Protein AF-A0A7T7XK20-F1 (afdb_monomer)

Organism: NCBI:txid2798577

Nearest PDB structures (foldseek):
  3vyu-assembly1_C  TM=3.187E-01  e=2.872E+00  Thermococcus kodakarensis KOD1
  3mwh-assembly1_A  TM=3.256E-01  e=4.967E+00  Escherichia coli
  3hxs-assembly1_A  TM=2.817E-01  e=7.490E+00  Bacteroides fragilis
  3vyt-assembly1_C  TM=3.005E-01  e=8.021E+00  Thermococcus kodakarensis KOD1

Structure (mmCIF, N/CA/C/O backbone):
data_AF-A0A7T7XK20-F1
#
_entry.id   AF-A0A7T7XK20-F1
#
loop_
_atom_site.group_PDB
_atom_site.id
_atom_site.type_symbol
_atom_site.label_atom_id
_atom_site.label_alt_id
_atom_site.label_comp_id
_atom_site.label_asym_id
_atom_site.label_entity_id
_atom_site.label_seq_id
_atom_site.pdbx_PDB_ins_code
_atom_site.Cartn_x
_atom_site.Cartn_y
_atom_site.Cartn_z
_atom_site.occupancy
_atom_site.B_iso_or_equiv
_atom_site.auth_seq_id
_atom_site.auth_comp_id
_atom_site.auth_asym_id
_atom_site.auth_atom_id
_atom_site.pdbx_PDB_model_num
ATOM 1 N N . MET A 1 1 ? -3.037 0.461 15.022 1.00 91.50 1 MET A N 1
ATOM 2 C CA . MET A 1 1 ? -3.601 0.042 13.721 1.00 91.50 1 MET A CA 1
ATOM 3 C C . MET A 1 1 ? -5.031 0.537 13.643 1.00 91.50 1 MET A C 1
ATOM 5 O O . MET A 1 1 ? -5.682 0.579 14.679 1.00 91.50 1 MET A O 1
ATOM 9 N N . GLU A 1 2 ? -5.492 0.912 12.455 1.00 93.50 2 GLU A N 1
ATOM 10 C CA . GLU A 1 2 ? -6.831 1.462 12.212 1.00 93.50 2 GLU A CA 1
ATOM 11 C C . GLU A 1 2 ? -7.433 0.825 10.955 1.00 93.50 2 GLU A C 1
ATOM 13 O O . GLU A 1 2 ? -6.717 0.615 9.975 1.00 93.50 2 GLU A O 1
ATOM 18 N N . VAL A 1 3 ? -8.732 0.520 10.964 1.00 95.62 3 VAL A N 1
ATOM 19 C CA . VAL A 1 3 ? -9.430 0.047 9.762 1.00 95.62 3 VAL A CA 1
ATOM 20 C C . VAL A 1 3 ? -9.646 1.232 8.825 1.00 95.62 3 VAL A C 1
ATOM 22 O O . VAL A 1 3 ? -10.306 2.202 9.189 1.00 95.62 3 VAL A O 1
ATOM 25 N N . LYS A 1 4 ? -9.103 1.150 7.609 1.00 95.25 4 LYS A N 1
ATOM 26 C CA . LYS A 1 4 ? -9.282 2.160 6.562 1.00 95.25 4 LYS A CA 1
ATOM 27 C C . LYS A 1 4 ? -9.770 1.528 5.269 1.00 95.25 4 LYS A C 1
ATOM 29 O O . LYS A 1 4 ? -9.464 0.376 4.966 1.00 95.25 4 LYS A O 1
ATOM 34 N N . GLN A 1 5 ? -10.498 2.319 4.491 1.00 96.38 5 GLN A N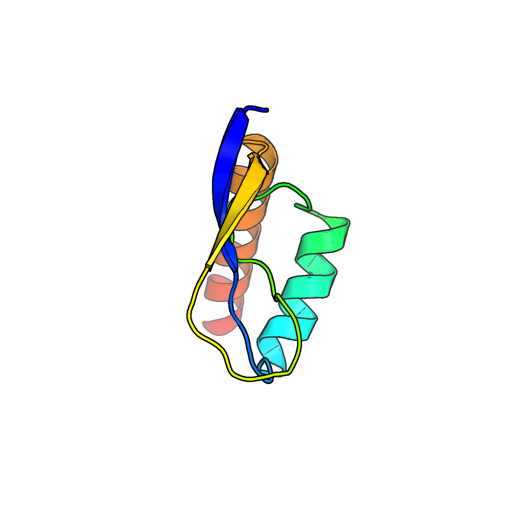 1
ATOM 35 C CA . GLN A 1 5 ? -10.855 1.982 3.118 1.00 96.38 5 GLN A CA 1
ATOM 36 C C . GLN A 1 5 ? -9.650 2.246 2.211 1.00 96.38 5 GLN A C 1
ATOM 38 O O . GLN A 1 5 ? -9.196 3.384 2.101 1.00 96.38 5 GLN A O 1
ATOM 43 N N . VAL A 1 6 ? -9.143 1.206 1.552 1.00 94.44 6 VAL A N 1
ATOM 44 C CA . VAL A 1 6 ? -8.064 1.309 0.560 1.00 94.44 6 VAL A CA 1
ATOM 45 C C . VAL A 1 6 ? -8.584 0.970 -0.830 1.00 94.44 6 VAL A C 1
ATOM 47 O O . VAL A 1 6 ? -9.493 0.154 -0.988 1.00 94.44 6 VAL A O 1
ATOM 50 N N . ARG A 1 7 ? -8.009 1.600 -1.856 1.00 94.19 7 ARG A N 1
ATOM 51 C CA . ARG A 1 7 ? -8.376 1.342 -3.254 1.00 94.19 7 ARG A CA 1
ATOM 52 C C . ARG A 1 7 ? -7.875 -0.023 -3.713 1.00 94.19 7 ARG A C 1
ATOM 54 O O . ARG A 1 7 ? -6.729 -0.385 -3.455 1.00 94.19 7 ARG A O 1
ATOM 61 N N . ILE A 1 8 ? -8.707 -0.725 -4.469 1.00 92.06 8 ILE A N 1
ATOM 62 C CA . ILE A 1 8 ? -8.335 -1.921 -5.217 1.00 92.06 8 ILE A CA 1
ATOM 63 C C . ILE A 1 8 ? -8.207 -1.529 -6.688 1.00 92.06 8 ILE A C 1
ATOM 65 O O . ILE A 1 8 ? -9.186 -1.134 -7.325 1.00 92.06 8 ILE A O 1
ATOM 69 N N . SER A 1 9 ? -6.993 -1.643 -7.213 1.00 88.62 9 SER A N 1
ATOM 70 C CA . SER A 1 9 ? -6.695 -1.449 -8.629 1.00 88.62 9 SER A CA 1
ATOM 71 C C . SER A 1 9 ? -6.715 -2.789 -9.357 1.00 88.62 9 SER A C 1
ATOM 73 O O . SER A 1 9 ? -6.291 -3.809 -8.820 1.00 88.62 9 SER A O 1
ATOM 75 N N . TYR A 1 10 ? -7.179 -2.776 -10.599 1.00 89.25 10 TYR A N 1
ATOM 76 C CA . TYR A 1 10 ? -7.373 -3.956 -11.433 1.00 89.25 10 TYR A CA 1
ATOM 77 C C . TYR A 1 10 ? -6.636 -3.784 -12.763 1.00 89.25 10 TYR A C 1
ATOM 79 O O . TYR A 1 10 ? -6.631 -2.687 -13.322 1.00 89.25 10 TYR A O 1
ATOM 87 N N . GLY A 1 11 ? -6.037 -4.857 -13.282 1.00 88.12 11 GLY A N 1
ATOM 88 C CA . GLY A 1 11 ? -5.315 -4.854 -14.558 1.00 88.12 11 GLY A CA 1
ATOM 89 C C . GLY A 1 11 ? -3.867 -5.326 -14.438 1.00 88.12 11 GLY A C 1
ATOM 90 O O . GLY A 1 11 ? -3.437 -5.782 -13.382 1.00 88.12 11 GLY A O 1
ATOM 91 N N . LEU A 1 12 ? -3.123 -5.254 -15.543 1.00 86.75 12 LEU A N 1
ATOM 92 C CA . LEU A 1 12 ? -1.721 -5.666 -15.589 1.00 86.75 12 LEU A CA 1
ATOM 93 C C . LEU A 1 12 ? -0.827 -4.556 -14.996 1.00 86.75 12 LEU A C 1
ATOM 95 O O . LEU A 1 12 ? -0.755 -3.476 -15.587 1.00 86.75 12 LEU A O 1
ATOM 99 N N . PRO A 1 13 ? -0.161 -4.782 -13.850 1.00 83.38 13 PRO A N 1
ATOM 100 C CA . PRO A 1 13 ? 0.743 -3.797 -13.265 1.00 83.38 13 PRO A CA 1
ATOM 101 C C . PRO A 1 13 ? 2.026 -3.627 -14.095 1.00 83.38 13 PRO A C 1
ATOM 103 O O . PRO A 1 13 ? 2.430 -4.513 -14.850 1.00 83.38 13 PRO A O 1
ATOM 106 N N . SER A 1 14 ? 2.687 -2.478 -13.938 1.00 85.44 14 SER A N 1
ATOM 107 C CA . SER A 1 14 ? 4.014 -2.237 -14.513 1.00 85.44 14 SER A CA 1
ATOM 108 C C . SER A 1 14 ? 5.093 -3.043 -13.782 1.00 85.44 14 SER A C 1
ATOM 110 O O . SER A 1 14 ? 4.883 -3.516 -12.666 1.00 85.44 14 SER A O 1
ATOM 112 N N . ARG A 1 15 ? 6.287 -3.157 -14.377 1.00 84.88 15 ARG A N 1
ATOM 113 C CA . ARG A 1 15 ? 7.425 -3.824 -13.723 1.00 84.88 15 ARG A CA 1
ATOM 114 C C . ARG A 1 15 ? 7.802 -3.175 -12.387 1.00 84.88 15 ARG A C 1
ATOM 116 O O . ARG A 1 15 ? 7.891 -3.879 -11.393 1.00 84.88 15 ARG A O 1
ATOM 123 N N . ALA A 1 16 ? 7.881 -1.846 -12.352 1.00 85.50 16 ALA A N 1
ATOM 124 C CA . ALA A 1 16 ? 8.177 -1.087 -11.134 1.00 85.50 16 ALA A CA 1
ATOM 125 C C . ALA A 1 16 ? 7.179 -1.357 -9.992 1.00 85.50 16 ALA A C 1
ATOM 127 O O . ALA A 1 16 ? 7.535 -1.284 -8.820 1.00 85.50 16 ALA A O 1
ATOM 128 N N . PHE A 1 17 ? 5.924 -1.693 -10.312 1.00 86.81 17 PHE A N 1
ATOM 129 C CA . PHE A 1 17 ? 4.953 -2.072 -9.289 1.00 86.81 17 PHE A CA 1
ATOM 130 C C . PHE A 1 17 ? 5.295 -3.415 -8.636 1.00 86.81 17 PHE A C 1
ATOM 132 O O . PHE A 1 17 ? 5.039 -3.565 -7.447 1.00 86.81 17 PHE A O 1
ATOM 139 N N . PHE A 1 18 ? 5.849 -4.381 -9.377 1.00 85.31 18 PHE A N 1
ATOM 140 C CA . PHE A 1 18 ? 6.262 -5.663 -8.800 1.00 85.31 18 PHE A CA 1
ATOM 141 C C . PHE A 1 18 ? 7.436 -5.490 -7.837 1.00 85.31 18 PHE A C 1
ATOM 143 O O . PHE A 1 18 ? 7.348 -5.982 -6.716 1.00 85.31 18 PHE A O 1
ATOM 150 N N . ASP A 1 19 ? 8.454 -4.725 -8.236 1.00 87.38 19 ASP A N 1
ATOM 151 C CA . ASP A 1 19 ? 9.614 -4.427 -7.385 1.00 87.38 19 ASP A CA 1
ATOM 152 C C . ASP A 1 19 ? 9.158 -3.716 -6.096 1.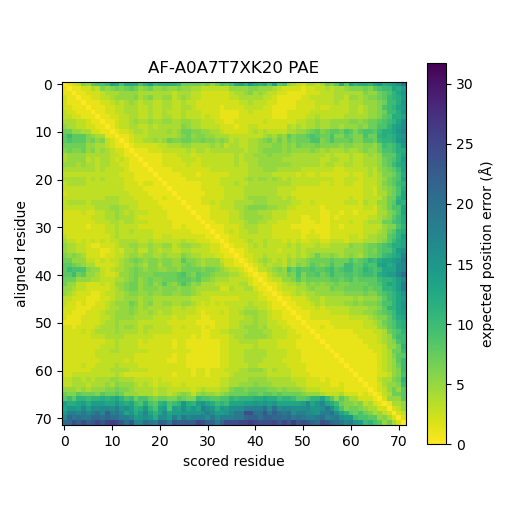00 87.38 19 ASP A C 1
ATOM 154 O O . ASP A 1 19 ? 9.496 -4.104 -4.979 1.00 87.38 19 ASP A O 1
ATOM 158 N N . TYR A 1 20 ? 8.262 -2.734 -6.232 1.00 90.56 20 TYR A N 1
ATOM 159 C CA . TYR A 1 20 ? 7.635 -2.079 -5.086 1.00 90.56 20 TYR A CA 1
ATOM 160 C C . TYR A 1 20 ? 6.770 -3.033 -4.238 1.00 90.56 20 TYR A C 1
ATOM 162 O O . TYR A 1 20 ? 6.739 -2.909 -3.014 1.00 90.56 20 TYR A O 1
ATOM 170 N N . ALA A 1 21 ? 6.040 -3.972 -4.850 1.00 89.25 21 ALA A N 1
ATOM 171 C CA . ALA A 1 21 ? 5.170 -4.905 -4.134 1.00 89.25 21 ALA A CA 1
ATOM 172 C C . ALA A 1 21 ? 5.965 -5.884 -3.260 1.00 89.25 21 ALA A C 1
ATOM 174 O O . ALA A 1 21 ? 5.510 -6.206 -2.160 1.00 89.25 21 ALA A O 1
ATOM 175 N N . GLU A 1 22 ? 7.143 -6.310 -3.721 1.00 90.19 22 GLU A N 1
ATOM 176 C CA . GLU A 1 22 ? 8.082 -7.124 -2.947 1.00 90.19 22 GLU A CA 1
ATOM 177 C C . GLU A 1 22 ? 8.546 -6.362 -1.701 1.00 90.19 22 GLU A C 1
ATOM 179 O O . GLU A 1 22 ? 8.227 -6.772 -0.581 1.00 90.19 22 GLU A O 1
ATOM 184 N N . VAL A 1 23 ? 9.135 -5.173 -1.882 1.00 93.19 23 VAL A N 1
ATOM 185 C CA . VAL A 1 23 ? 9.593 -4.317 -0.770 1.00 93.19 23 VAL A CA 1
ATOM 186 C C . VAL A 1 23 ? 8.452 -3.992 0.194 1.00 93.19 23 VAL A C 1
ATOM 188 O O . VAL A 1 23 ? 8.616 -4.055 1.415 1.00 93.19 23 VAL A O 1
ATOM 191 N N . ARG A 1 24 ? 7.260 -3.688 -0.336 1.00 93.44 24 ARG A N 1
ATOM 192 C CA . ARG A 1 24 ? 6.065 -3.440 0.474 1.00 93.44 24 ARG A CA 1
ATOM 193 C C . ARG A 1 24 ? 5.742 -4.624 1.370 1.00 93.44 24 ARG A C 1
ATOM 195 O O . ARG A 1 24 ? 5.429 -4.412 2.539 1.00 93.44 24 ARG A O 1
ATOM 202 N N . SER A 1 25 ? 5.759 -5.839 0.827 1.00 92.81 25 SER A N 1
ATOM 203 C CA . SER A 1 25 ? 5.390 -7.043 1.573 1.00 92.81 25 SER A CA 1
ATOM 204 C C . SER A 1 25 ? 6.348 -7.333 2.732 1.00 92.81 25 SER A C 1
ATOM 206 O O . SER A 1 25 ? 5.899 -7.789 3.783 1.00 92.81 25 SER A O 1
ATOM 208 N N . GLU A 1 26 ? 7.627 -6.990 2.576 1.00 93.56 26 GLU A N 1
ATOM 209 C CA . GLU A 1 26 ? 8.670 -7.234 3.574 1.00 93.56 26 GLU A CA 1
ATOM 210 C C . GLU A 1 26 ? 8.779 -6.111 4.611 1.00 93.56 26 GLU A C 1
ATOM 212 O O . GLU A 1 26 ? 8.889 -6.373 5.808 1.00 93.56 26 GLU A O 1
ATOM 217 N N . SER A 1 27 ? 8.729 -4.854 4.164 1.00 94.56 27 SER A N 1
ATOM 218 C CA . SER A 1 27 ? 9.109 -3.699 4.989 1.00 94.56 27 SER A CA 1
ATOM 219 C C . SER A 1 27 ? 7.913 -2.924 5.545 1.00 94.56 27 SER A C 1
ATOM 221 O O . SER A 1 27 ? 7.965 -2.394 6.654 1.00 94.56 27 SER A O 1
ATOM 223 N N . PHE A 1 28 ? 6.812 -2.838 4.794 1.00 96.06 28 PHE A N 1
ATOM 224 C CA . PHE A 1 28 ? 5.635 -2.050 5.180 1.00 96.06 28 PHE A CA 1
ATOM 225 C C . PHE A 1 28 ? 4.311 -2.695 4.714 1.00 96.06 28 PHE A C 1
ATOM 227 O O . PHE A 1 28 ? 3.507 -2.064 4.015 1.00 96.06 28 PHE A O 1
ATOM 234 N N . PRO A 1 29 ? 4.004 -3.936 5.153 1.00 94.56 29 PRO A N 1
ATOM 235 C CA . PRO A 1 29 ? 2.891 -4.734 4.615 1.00 94.56 29 PRO A CA 1
ATOM 236 C C . PRO A 1 29 ? 1.513 -4.090 4.844 1.00 94.56 29 PRO A C 1
ATOM 238 O O . PRO A 1 29 ? 0.581 -4.230 4.041 1.00 94.56 29 PRO A O 1
ATOM 241 N N . ASN A 1 30 ? 1.387 -3.313 5.921 1.00 95.56 30 ASN A N 1
ATOM 242 C CA . ASN A 1 30 ? 0.139 -2.693 6.356 1.00 95.56 30 ASN A CA 1
ATOM 243 C C . ASN A 1 30 ? 0.070 -1.184 6.068 1.00 95.56 30 ASN A C 1
ATOM 245 O O . ASN A 1 30 ? -0.662 -0.473 6.749 1.00 95.56 30 ASN A O 1
ATOM 249 N N . CYS A 1 31 ? 0.794 -0.682 5.062 1.00 95.62 31 CYS A N 1
ATOM 250 C CA . CYS A 1 31 ? 0.587 0.686 4.572 1.00 95.62 31 CYS A CA 1
ATOM 251 C C . CYS A 1 31 ? -0.785 0.855 3.884 1.00 95.62 31 CYS A C 1
ATOM 253 O O . CYS A 1 31 ? -1.408 -0.129 3.457 1.00 95.62 31 CYS A O 1
ATOM 255 N N . ASP A 1 32 ? -1.234 2.098 3.727 1.00 95.56 32 ASP A N 1
ATOM 256 C CA . ASP A 1 32 ? -2.526 2.454 3.114 1.00 95.56 32 ASP A CA 1
ATOM 257 C C . ASP A 1 32 ? -2.533 2.522 1.577 1.00 95.56 32 ASP A C 1
ATOM 259 O O . ASP A 1 32 ? -3.548 2.891 0.982 1.00 95.56 32 ASP A O 1
ATOM 263 N N . ASP A 1 33 ? -1.444 2.124 0.914 1.00 93.50 33 ASP A N 1
ATOM 264 C CA . ASP A 1 33 ? -1.403 2.114 -0.550 1.00 93.50 33 ASP A CA 1
ATOM 265 C C . ASP A 1 33 ? -2.431 1.150 -1.158 1.00 93.50 33 ASP A C 1
ATOM 267 O O . ASP A 1 33 ? -2.823 0.139 -0.556 1.00 93.50 33 ASP A O 1
ATOM 271 N N . SER A 1 34 ? -2.808 1.431 -2.406 1.00 90.50 34 SER A N 1
ATOM 272 C CA . SER A 1 34 ? -3.727 0.592 -3.170 1.00 90.50 34 SER A CA 1
ATOM 273 C C . SER A 1 34 ? -3.232 -0.850 -3.282 1.00 90.50 34 SER A C 1
ATOM 275 O O . SER A 1 34 ? -2.034 -1.137 -3.264 1.00 90.50 34 SER A O 1
ATOM 277 N N . VAL A 1 35 ? -4.170 -1.784 -3.376 1.00 88.38 35 VAL A N 1
ATOM 278 C CA . VAL A 1 35 ? -3.884 -3.212 -3.553 1.00 88.38 35 VAL A CA 1
ATOM 279 C C . VAL A 1 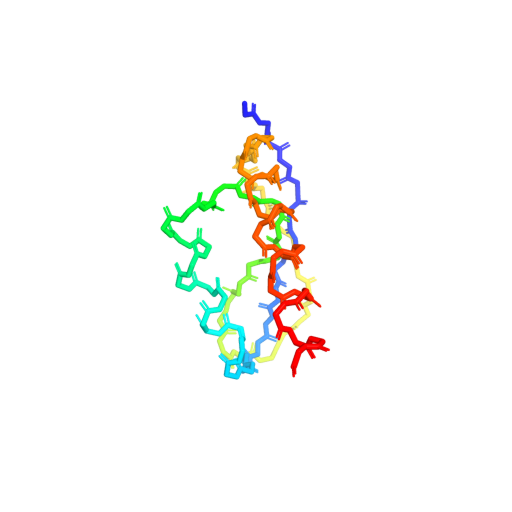35 ? -4.259 -3.648 -4.961 1.00 88.38 35 VAL A C 1
ATOM 281 O O . VAL A 1 35 ? -5.187 -3.105 -5.561 1.00 88.38 35 VAL A O 1
ATOM 284 N N . LEU A 1 36 ? -3.540 -4.631 -5.498 1.00 88.69 36 LEU A N 1
ATOM 285 C CA . LEU A 1 36 ? -3.877 -5.225 -6.786 1.00 88.69 36 LEU A CA 1
ATOM 286 C C . LEU A 1 36 ? -4.971 -6.284 -6.583 1.00 88.69 36 LEU A C 1
ATOM 288 O O . LEU A 1 36 ? -4.746 -7.288 -5.915 1.00 88.69 36 LEU A O 1
ATOM 292 N N . GLY A 1 37 ? -6.148 -6.064 -7.168 1.00 86.44 37 GLY A N 1
ATOM 293 C CA . GLY A 1 37 ? -7.290 -6.988 -7.132 1.00 86.44 37 GLY A CA 1
ATOM 294 C C . GLY A 1 37 ? -7.220 -8.118 -8.163 1.00 86.44 37 GLY A C 1
ATOM 295 O O . GLY A 1 37 ? -8.125 -8.948 -8.229 1.00 86.44 37 GLY A O 1
ATOM 296 N N . GLY A 1 38 ? -6.169 -8.140 -8.985 1.00 87.31 38 GLY A N 1
ATOM 297 C CA . GLY A 1 38 ? -5.914 -9.138 -10.024 1.00 87.31 38 GLY A CA 1
ATOM 298 C C . GLY A 1 38 ? -5.665 -8.525 -11.404 1.00 87.31 38 GLY A C 1
ATOM 299 O O . GLY A 1 38 ? -5.859 -7.330 -11.625 1.00 87.31 38 GLY A O 1
ATOM 300 N N . CYS A 1 39 ? -5.262 -9.370 -12.357 1.00 86.00 39 CYS A N 1
ATOM 301 C CA . CYS A 1 39 ? -4.813 -8.954 -13.694 1.00 86.00 39 CYS A CA 1
ATOM 302 C C . CYS A 1 39 ? -5.942 -8.689 -14.712 1.00 86.00 39 CYS A C 1
ATOM 304 O O . CYS A 1 39 ? -5.676 -8.543 -15.903 1.00 86.00 39 CYS A O 1
ATOM 306 N N . ILE A 1 40 ? -7.203 -8.651 -14.280 1.00 86.75 40 ILE A N 1
ATOM 307 C CA . ILE A 1 40 ? -8.365 -8.395 -15.148 1.00 86.75 40 ILE A CA 1
ATOM 308 C C . ILE A 1 40 ? -8.724 -6.922 -15.021 1.00 86.75 40 ILE A C 1
ATOM 310 O O . ILE A 1 40 ? -8.852 -6.463 -13.898 1.00 86.75 40 ILE A O 1
ATOM 314 N N . VAL A 1 41 ? -8.942 -6.198 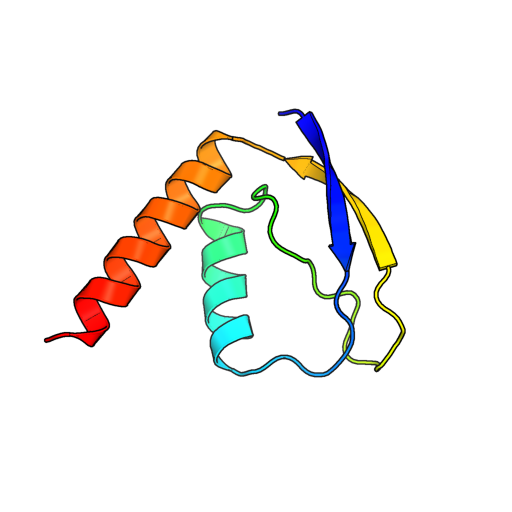-16.121 1.00 87.50 41 VAL A N 1
ATOM 315 C CA . VAL A 1 41 ? -9.415 -4.803 -16.070 1.00 87.50 41 VAL A CA 1
ATOM 316 C C . VAL A 1 41 ? -10.854 -4.757 -15.545 1.00 87.50 41 VAL A C 1
ATOM 318 O O . VAL A 1 41 ? -11.742 -5.404 -16.101 1.00 87.50 41 VAL A O 1
ATOM 321 N N . ARG A 1 42 ? -11.079 -4.003 -14.465 1.00 89.31 42 ARG A N 1
ATOM 322 C CA . ARG A 1 42 ? -12.383 -3.771 -13.823 1.00 89.31 42 ARG A CA 1
ATOM 323 C C . ARG A 1 42 ? -12.431 -2.360 -13.242 1.00 89.31 42 ARG A C 1
ATOM 325 O O . ARG A 1 42 ? -11.405 -1.690 -13.145 1.00 89.31 42 ARG A O 1
ATOM 332 N N . GLU A 1 43 ? -13.621 -1.927 -12.846 1.00 88.25 43 GLU A N 1
ATOM 333 C CA . GLU A 1 43 ? -13.796 -0.673 -12.114 1.00 88.25 43 GLU A CA 1
ATOM 334 C C . GLU A 1 43 ? -13.052 -0.695 -10.770 1.00 88.25 43 GLU A C 1
ATOM 336 O O . GLU A 1 43 ? -12.901 -1.744 -10.141 1.00 88.25 43 GLU A O 1
ATOM 341 N N . ILE A 1 44 ? -12.587 0.478 -10.330 1.00 89.19 44 ILE A N 1
ATOM 342 C CA . ILE A 1 44 ? -11.909 0.639 -9.039 1.00 89.19 44 ILE A CA 1
ATOM 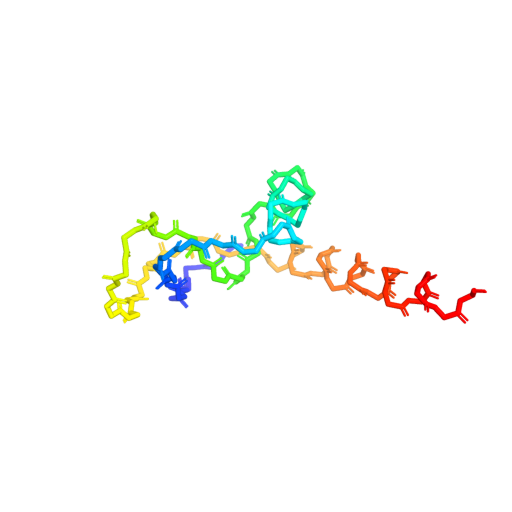343 C C . ILE A 1 44 ? -12.909 0.353 -7.919 1.00 89.19 44 ILE A C 1
ATOM 345 O O . ILE A 1 44 ? -13.949 1.004 -7.822 1.00 89.19 44 ILE A O 1
ATOM 349 N N . THR A 1 45 ? -12.555 -0.571 -7.030 1.00 93.44 45 THR A N 1
ATOM 350 C CA . THR A 1 45 ? -13.327 -0.856 -5.814 1.00 93.44 45 THR A CA 1
ATOM 351 C C . THR A 1 45 ? -12.547 -0.433 -4.572 1.00 93.44 45 THR A C 1
ATOM 353 O O . THR A 1 45 ? -11.394 -0.012 -4.662 1.00 93.44 45 THR A O 1
ATOM 356 N N . HIS A 1 46 ? -13.171 -0.526 -3.401 1.00 94.62 46 HIS A N 1
ATOM 357 C CA . HIS A 1 46 ? -12.515 -0.281 -2.117 1.00 94.62 46 HIS A CA 1
ATOM 358 C C . HIS A 1 46 ? -12.660 -1.514 -1.223 1.00 94.62 46 HIS A C 1
ATOM 360 O O . HIS A 1 46 ? -13.621 -2.270 -1.369 1.00 94.62 46 HIS A O 1
ATOM 366 N N . ALA A 1 47 ? -11.690 -1.730 -0.339 1.00 92.19 47 ALA A N 1
ATOM 367 C CA . ALA A 1 47 ? -11.738 -2.767 0.684 1.00 92.19 47 ALA A CA 1
ATOM 368 C C . ALA A 1 47 ? -11.293 -2.212 2.035 1.00 92.19 47 ALA A C 1
ATOM 370 O O . ALA A 1 47 ? -10.466 -1.301 2.106 1.00 92.19 47 ALA A O 1
ATOM 371 N N . GLU A 1 48 ? -11.814 -2.806 3.104 1.00 95.38 48 GLU A N 1
ATOM 372 C CA . GLU A 1 48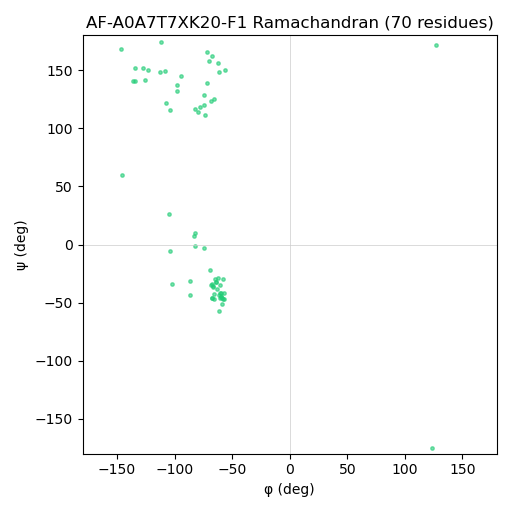 ? -11.335 -2.548 4.456 1.00 95.38 48 GLU A CA 1
ATOM 373 C C . GLU A 1 48 ? -9.993 -3.235 4.682 1.00 95.38 48 GLU A C 1
ATOM 375 O O . GLU A 1 48 ? -9.830 -4.433 4.445 1.00 95.38 48 GLU A O 1
ATOM 380 N N . LYS A 1 49 ? -9.021 -2.461 5.162 1.00 93.00 49 LYS A N 1
ATOM 381 C CA . LYS A 1 49 ? -7.693 -2.940 5.528 1.00 93.00 49 LYS A CA 1
ATOM 382 C C . LYS A 1 49 ? -7.292 -2.366 6.880 1.00 93.00 49 LYS A C 1
ATOM 384 O O . LYS A 1 49 ? -7.510 -1.189 7.152 1.00 93.00 49 LYS A O 1
ATOM 389 N N . ASN A 1 50 ? -6.636 -3.185 7.698 1.00 95.94 50 ASN A N 1
ATOM 390 C CA . ASN A 1 50 ? -5.935 -2.704 8.884 1.00 95.94 50 ASN A CA 1
ATOM 391 C C . ASN A 1 50 ? -4.656 -1.978 8.462 1.00 95.94 50 ASN A C 1
ATOM 393 O O . ASN A 1 50 ? -3.714 -2.594 7.963 1.00 95.94 50 ASN A O 1
ATOM 397 N N . VAL A 1 51 ? -4.631 -0.667 8.666 1.00 96.19 51 VAL A N 1
ATOM 398 C CA . VAL A 1 51 ? -3.494 0.194 8.352 1.00 96.19 51 VAL A CA 1
ATOM 399 C C . VAL A 1 51 ? -2.659 0.440 9.605 1.00 96.19 51 VAL A C 1
ATOM 401 O O . VAL A 1 51 ? -3.177 0.689 10.698 1.00 96.19 51 VAL A O 1
ATOM 404 N N . CYS A 1 52 ? -1.341 0.371 9.440 1.00 96.19 52 CYS A N 1
ATOM 405 C CA . CYS A 1 52 ? -0.357 0.697 10.460 1.00 96.19 52 CYS A CA 1
ATOM 406 C C . CYS A 1 52 ? 0.334 2.021 10.114 1.00 96.19 52 CYS A C 1
ATOM 408 O O . CYS A 1 52 ? 0.960 2.141 9.064 1.00 96.19 52 CYS A O 1
ATOM 410 N N . GLU A 1 53 ? 0.254 2.999 11.016 1.00 95.81 53 GLU A N 1
ATOM 411 C CA . GLU A 1 53 ? 0.886 4.312 10.839 1.00 95.81 53 GLU A CA 1
ATOM 412 C C . GLU A 1 53 ? 2.409 4.202 10.679 1.00 95.81 53 GLU A C 1
ATOM 414 O O . GLU A 1 53 ? 2.973 4.803 9.772 1.00 95.81 53 GLU A O 1
ATOM 419 N N . GLN A 1 54 ? 3.064 3.340 11.462 1.00 96.50 54 GLN A N 1
ATOM 420 C CA . GLN A 1 54 ? 4.507 3.102 11.344 1.00 96.50 54 GLN A CA 1
ATOM 421 C C . GLN A 1 54 ? 4.894 2.492 9.986 1.00 96.50 54 GLN A C 1
ATOM 423 O O . GLN A 1 54 ? 5.958 2.804 9.460 1.00 96.50 54 GLN A O 1
ATOM 428 N N . CYS A 1 55 ? 4.027 1.672 9.375 1.00 96.62 55 CYS A N 1
ATOM 429 C CA . CYS A 1 55 ? 4.259 1.180 8.013 1.00 96.62 55 CYS A CA 1
ATOM 430 C C . CYS A 1 55 ? 4.187 2.315 6.982 1.00 96.62 55 CYS A C 1
ATOM 432 O O . CYS A 1 55 ? 4.949 2.304 6.020 1.00 96.62 55 CYS A O 1
ATOM 434 N N . ASN A 1 56 ? 3.298 3.295 7.174 1.00 96.88 56 ASN A N 1
ATOM 435 C CA . ASN A 1 56 ? 3.251 4.476 6.312 1.00 96.88 56 ASN A CA 1
ATOM 436 C C . ASN A 1 56 ? 4.525 5.321 6.460 1.00 96.88 56 ASN A C 1
ATOM 438 O O . ASN A 1 56 ? 5.087 5.726 5.447 1.00 96.88 56 ASN A O 1
ATOM 442 N N . THR A 1 57 ? 5.024 5.517 7.686 1.00 96.62 57 THR A N 1
ATOM 443 C CA . THR A 1 57 ? 6.302 6.208 7.924 1.00 96.62 57 THR A CA 1
ATOM 444 C C . THR A 1 57 ? 7.465 5.506 7.220 1.00 96.62 57 THR A C 1
ATOM 446 O O . THR A 1 57 ? 8.171 6.146 6.446 1.00 96.62 57 THR A O 1
ATOM 449 N N . ALA A 1 58 ? 7.615 4.189 7.407 1.00 95.62 58 ALA A N 1
ATOM 450 C CA . ALA A 1 58 ? 8.685 3.409 6.777 1.00 95.62 58 ALA A CA 1
ATOM 451 C C . ALA A 1 58 ? 8.622 3.461 5.241 1.00 95.62 58 ALA A C 1
ATOM 453 O O . ALA A 1 58 ? 9.637 3.630 4.567 1.00 95.62 58 ALA A O 1
ATOM 454 N N . ARG A 1 59 ? 7.415 3.375 4.672 1.00 96.19 59 ARG A N 1
ATOM 455 C CA . ARG A 1 59 ? 7.194 3.556 3.233 1.00 96.19 59 ARG A CA 1
ATOM 456 C C . ARG A 1 59 ? 7.625 4.944 2.759 1.00 96.19 59 ARG A C 1
ATOM 458 O O . ARG A 1 59 ? 8.240 5.060 1.702 1.00 96.19 59 ARG A O 1
ATOM 465 N N . ASP A 1 60 ? 7.249 5.995 3.482 1.00 95.75 60 ASP A N 1
ATOM 466 C CA . ASP A 1 60 ? 7.542 7.372 3.079 1.00 95.75 60 ASP A CA 1
ATOM 467 C C . ASP A 1 60 ? 9.045 7.669 3.147 1.00 95.75 60 ASP A C 1
ATOM 469 O O . ASP A 1 60 ? 9.563 8.398 2.303 1.00 95.75 60 ASP A O 1
ATOM 473 N N . GLU A 1 61 ? 9.756 7.076 4.105 1.00 95.19 61 GLU A N 1
ATOM 474 C CA . GLU A 1 61 ? 11.220 7.114 4.181 1.00 95.19 61 GLU A CA 1
ATOM 475 C C . GLU A 1 61 ? 11.869 6.366 3.012 1.00 95.19 61 GLU A C 1
ATOM 477 O O . GLU A 1 61 ? 12.733 6.930 2.340 1.00 95.19 61 GLU A O 1
ATOM 482 N N . TRP A 1 62 ? 11.401 5.153 2.701 1.00 93.88 62 TRP A N 1
ATOM 483 C CA . TRP A 1 62 ? 11.885 4.387 1.549 1.00 93.88 62 TRP A CA 1
ATOM 484 C C . TRP A 1 62 ? 11.695 5.154 0.232 1.00 93.88 62 TRP A C 1
ATOM 486 O O . TRP A 1 62 ? 12.638 5.318 -0.536 1.00 93.88 62 TRP A O 1
ATOM 496 N N . ARG A 1 63 ? 10.503 5.726 0.002 1.00 92.06 63 ARG A N 1
ATOM 497 C CA . ARG A 1 63 ? 10.220 6.538 -1.197 1.00 92.06 63 ARG A CA 1
ATOM 498 C C . ARG A 1 63 ? 11.127 7.762 -1.312 1.00 92.06 63 ARG A C 1
ATOM 500 O O . ARG A 1 63 ? 11.432 8.178 -2.425 1.00 92.06 63 ARG A O 1
ATOM 507 N N . LYS A 1 64 ? 11.509 8.389 -0.196 1.00 92.94 64 LYS A N 1
ATOM 508 C CA . LYS A 1 64 ? 12.453 9.517 -0.220 1.00 92.94 64 LYS A CA 1
ATOM 509 C C . LYS A 1 64 ? 13.842 9.053 -0.650 1.00 92.94 64 LYS A C 1
ATOM 511 O O . LYS A 1 64 ? 14.408 9.676 -1.536 1.00 92.94 64 LYS A O 1
ATOM 516 N N . ALA A 1 65 ? 14.330 7.950 -0.082 1.00 90.19 65 ALA A N 1
ATOM 517 C CA . ALA A 1 65 ? 15.630 7.387 -0.435 1.00 90.19 65 ALA A CA 1
ATOM 518 C C . ALA A 1 65 ? 15.714 7.006 -1.924 1.00 90.19 65 ALA A C 1
ATOM 520 O O . ALA A 1 65 ? 16.666 7.392 -2.593 1.00 90.19 65 ALA A O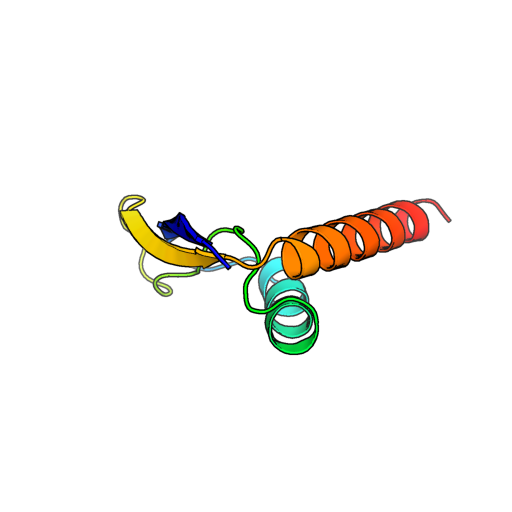 1
ATOM 521 N N . GLU A 1 66 ? 14.688 6.344 -2.469 1.00 86.62 66 GLU A N 1
ATOM 522 C CA . GLU A 1 66 ? 14.636 5.995 -3.899 1.00 86.62 66 GLU A CA 1
ATOM 523 C C . GLU A 1 66 ? 14.658 7.234 -4.810 1.00 86.62 66 GLU A C 1
ATOM 525 O O . GLU A 1 66 ? 15.404 7.280 -5.781 1.00 86.62 66 GLU A O 1
ATOM 530 N N . ASN A 1 67 ? 13.895 8.280 -4.470 1.00 76.69 67 ASN A N 1
ATOM 531 C CA . ASN A 1 67 ? 13.860 9.524 -5.253 1.00 76.69 67 ASN A CA 1
ATOM 532 C C . ASN A 1 67 ? 15.162 10.339 -5.185 1.00 76.69 67 ASN A C 1
ATOM 534 O O . ASN A 1 67 ? 15.372 11.219 -6.024 1.00 76.69 67 ASN A O 1
ATOM 538 N N . ASP A 1 68 ? 15.979 10.132 -4.155 1.00 71.44 68 ASP A N 1
ATOM 539 C CA . ASP A 1 68 ? 17.284 10.776 -4.037 1.00 71.44 68 ASP A CA 1
ATOM 540 C C . ASP A 1 68 ? 18.373 9.965 -4.756 1.00 71.44 68 ASP A C 1
ATOM 542 O O . ASP A 1 68 ? 19.245 10.573 -5.367 1.00 71.44 68 ASP A O 1
ATOM 546 N N . ASN A 1 69 ? 18.257 8.632 -4.809 1.00 62.41 69 ASN A N 1
ATOM 547 C CA . ASN A 1 69 ? 19.132 7.770 -5.616 1.00 62.41 69 ASN A CA 1
ATOM 548 C C . ASN A 1 69 ? 18.984 8.001 -7.134 1.00 62.41 69 ASN A C 1
ATOM 550 O O . ASN A 1 69 ? 19.950 7.836 -7.867 1.00 62.41 69 ASN A O 1
ATOM 554 N N . ASP A 1 70 ? 17.805 8.411 -7.615 1.00 59.22 70 ASP A N 1
ATOM 555 C CA . ASP A 1 70 ? 17.560 8.725 -9.037 1.00 59.22 70 ASP A CA 1
ATOM 556 C C . ASP A 1 70 ? 18.169 10.073 -9.501 1.00 59.22 70 ASP A C 1
ATOM 558 O O . ASP A 1 70 ? 18.036 10.444 -10.672 1.00 59.22 70 ASP A O 1
ATOM 562 N N . LYS A 1 71 ? 18.794 10.850 -8.600 1.00 56.53 71 LYS A N 1
ATOM 563 C CA . LYS A 1 71 ? 19.382 12.174 -8.903 1.00 56.53 71 LYS A CA 1
ATOM 564 C C . LYS A 1 71 ? 20.912 12.190 -9.009 1.00 56.53 71 LYS A C 1
ATOM 566 O O . LYS A 1 71 ? 21.444 13.245 -9.367 1.00 56.53 71 LYS A O 1
ATOM 571 N N . ASP A 1 72 ? 21.578 11.078 -8.708 1.00 48.50 72 ASP A N 1
ATOM 572 C CA . ASP A 1 72 ? 23.032 10.891 -8.847 1.00 48.50 72 ASP A CA 1
ATOM 573 C C . ASP A 1 72 ? 23.397 10.221 -10.187 1.00 48.50 72 ASP A C 1
ATOM 575 O O . ASP A 1 72 ? 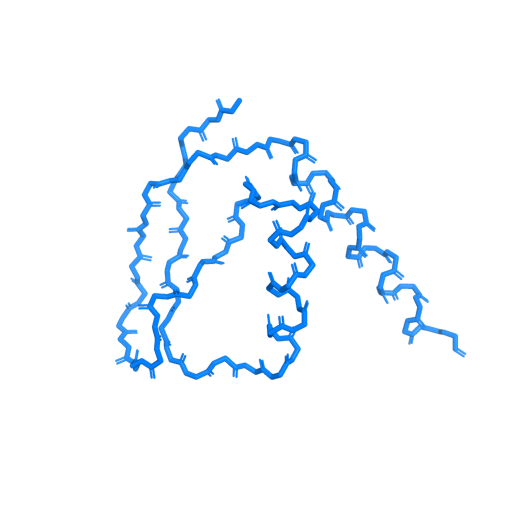24.482 10.544 -10.731 1.00 48.50 72 ASP A O 1
#

Foldseek 3Di:
DDKDKAKEAEADDDPVVVVVVVCCVPQQVQARHYHHPYHHHDDIDIDIGRHDPVSNVRVVVVVVVVVVVVVD

Mean predicted aligned error: 4.66 Å

Secondary structure (DSSP, 8-state):
-EEEEEEEE-S---HHHHHHHHHHHHH-TT-SS-EE--SS----EEEEEEE-HHHHHHHHHHHHHHHHHTT-

Solvent-accessible surface area (backbone atoms only — not comparable to full-atom values): 4139 Å² total; per-residue (Å²): 116,46,81,39,81,26,47,30,44,46,28,79,76,57,71,71,51,52,60,48,48,54,52,30,62,76,73,22,69,32,32,72,66,68,43,81,75,42,71,56,78,58,80,77,48,73,43,84,40,66,26,32,69,68,22,41,52,50,45,54,51,50,54,50,52,55,64,55,65,76,72,116

Radius of gyration: 13.27 Å; Cα contacts (8 Å, |Δi|>4): 101; chains: 1; bounding box: 37×21×30 Å

pLDDT: mean 89.36, std 9.3, range [48.5, 96.88]

Sequence (72 aa):
MEVKQVRISYGLPSRAFFDYAEVRS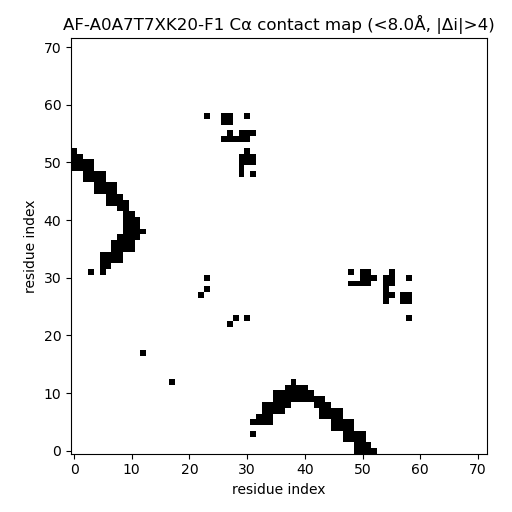ESFPNCDDSVLGGCIVREITHAEKNVCEQCNTARDEWRKAENDNDKD